Protein AF-K1YG09-F1 (afdb_monomer_lite)

Structure (mmCIF, N/CA/C/O backbone):
data_AF-K1YG09-F1
#
_entry.id   AF-K1YG09-F1
#
loop_
_atom_site.group_PDB
_atom_site.id
_atom_site.type_symbol
_atom_site.label_atom_id
_atom_site.label_alt_id
_atom_site.label_comp_id
_atom_site.label_asym_id
_atom_site.label_entity_id
_atom_site.label_seq_id
_atom_site.pdbx_PDB_ins_code
_atom_site.Cartn_x
_atom_site.Cartn_y
_atom_site.Cartn_z
_atom_site.occupancy
_atom_site.B_iso_or_equiv
_atom_site.auth_seq_id
_atom_site.auth_comp_id
_atom_site.auth_asym_id
_atom_site.auth_atom_id
_atom_site.pdbx_PDB_model_num
ATOM 1 N N . MET A 1 1 ? 8.736 41.975 -19.039 1.00 52.41 1 MET A N 1
ATOM 2 C CA . MET A 1 1 ? 8.191 42.227 -17.680 1.00 52.41 1 MET A CA 1
ATOM 3 C C . MET A 1 1 ? 6.676 42.510 -17.623 1.00 52.41 1 MET A C 1
ATOM 5 O O . MET A 1 1 ? 6.169 42.728 -16.537 1.00 52.41 1 MET A O 1
ATOM 9 N N . VAL A 1 2 ? 5.909 42.435 -18.724 1.00 53.81 2 VAL A N 1
ATOM 10 C CA . VAL A 1 2 ? 4.454 42.760 -18.731 1.00 53.81 2 VAL A CA 1
ATOM 11 C C . VAL A 1 2 ? 3.546 41.544 -18.451 1.00 53.81 2 VAL A C 1
ATOM 13 O O . VAL A 1 2 ? 2.362 41.683 -18.167 1.00 53.81 2 VAL A O 1
ATOM 16 N N . ARG A 1 3 ? 4.085 40.319 -18.511 1.00 48.81 3 ARG A N 1
ATOM 17 C CA . ARG A 1 3 ? 3.296 39.082 -18.370 1.00 48.81 3 ARG A CA 1
ATOM 18 C C . ARG A 1 3 ? 3.015 38.719 -16.906 1.00 48.81 3 ARG A C 1
ATOM 20 O O . ARG A 1 3 ? 1.930 38.236 -16.622 1.00 48.81 3 ARG A O 1
ATOM 27 N N . ALA A 1 4 ? 3.926 39.034 -15.981 1.00 54.53 4 ALA A N 1
ATOM 28 C CA . ALA A 1 4 ? 3.768 38.757 -14.548 1.00 54.53 4 ALA A CA 1
ATOM 29 C C . ALA A 1 4 ? 2.711 39.651 -13.866 1.00 54.53 4 ALA A C 1
ATOM 31 O O . ALA A 1 4 ? 1.950 39.170 -13.032 1.00 54.53 4 ALA A O 1
ATOM 32 N N . SER A 1 5 ? 2.592 40.924 -14.265 1.00 52.72 5 SER A N 1
ATOM 33 C CA . SER A 1 5 ? 1.624 41.862 -13.670 1.00 52.72 5 SER A CA 1
ATOM 34 C C . SER A 1 5 ? 0.164 41.498 -13.972 1.00 52.72 5 SER A C 1
ATOM 36 O O . SER A 1 5 ? -0.709 41.717 -13.135 1.00 52.72 5 SER A O 1
ATOM 38 N N . ARG A 1 6 ? -0.106 40.871 -15.127 1.00 56.41 6 ARG A N 1
ATOM 39 C CA . ARG A 1 6 ? -1.450 40.393 -15.504 1.00 56.41 6 ARG A CA 1
ATOM 40 C C . ARG A 1 6 ? -1.897 39.182 -14.676 1.00 56.41 6 ARG A C 1
ATOM 42 O O . ARG A 1 6 ? -3.078 39.076 -14.366 1.00 56.41 6 ARG A O 1
ATOM 49 N N . PHE A 1 7 ? -0.966 38.311 -14.275 1.00 56.12 7 PHE A N 1
ATOM 50 C CA . PHE A 1 7 ? -1.259 37.173 -13.390 1.00 56.12 7 PHE A CA 1
ATOM 51 C C . PHE A 1 7 ? -1.521 37.614 -11.948 1.00 56.12 7 PHE A C 1
ATOM 53 O O . PHE A 1 7 ? -2.474 37.144 -11.332 1.00 56.12 7 PHE A O 1
ATOM 60 N N . VAL A 1 8 ? -0.730 38.561 -11.434 1.00 61.91 8 VAL A N 1
ATOM 61 C CA . VAL A 1 8 ? -0.917 39.110 -10.080 1.00 61.91 8 VAL A CA 1
ATOM 62 C C . VAL A 1 8 ? -2.265 39.827 -9.966 1.00 61.91 8 VAL A C 1
ATOM 64 O O . VAL A 1 8 ? -3.008 39.591 -9.019 1.00 61.91 8 VAL A O 1
ATOM 67 N N . SER A 1 9 ? -2.639 40.627 -10.970 1.00 66.00 9 SER A N 1
ATOM 68 C CA . SER A 1 9 ? -3.933 41.320 -10.983 1.00 66.00 9 SER A CA 1
ATOM 69 C C . SER A 1 9 ? -5.123 40.352 -11.068 1.00 66.00 9 SER A C 1
ATOM 71 O O . SER A 1 9 ? -6.137 40.579 -10.415 1.00 66.00 9 SER A O 1
ATOM 73 N N . GLY A 1 10 ? -5.001 39.245 -11.814 1.00 74.75 10 GLY A N 1
ATOM 74 C CA . GLY A 1 10 ? -6.041 38.210 -11.889 1.00 74.75 10 GLY A CA 1
ATOM 75 C C . GLY A 1 10 ? -6.242 37.451 -10.572 1.00 74.75 10 GLY A C 1
ATOM 76 O O . GLY A 1 10 ? -7.380 37.231 -10.160 1.00 74.75 10 GLY A O 1
ATOM 77 N N . ALA A 1 11 ? -5.153 37.112 -9.876 1.00 73.81 11 ALA A N 1
ATOM 78 C CA . ALA A 1 11 ? -5.214 36.448 -8.574 1.00 73.81 11 ALA A CA 1
ATOM 79 C C . ALA A 1 11 ? -5.871 37.333 -7.500 1.00 73.81 11 ALA A C 1
ATOM 81 O O . ALA A 1 11 ? -6.658 36.841 -6.693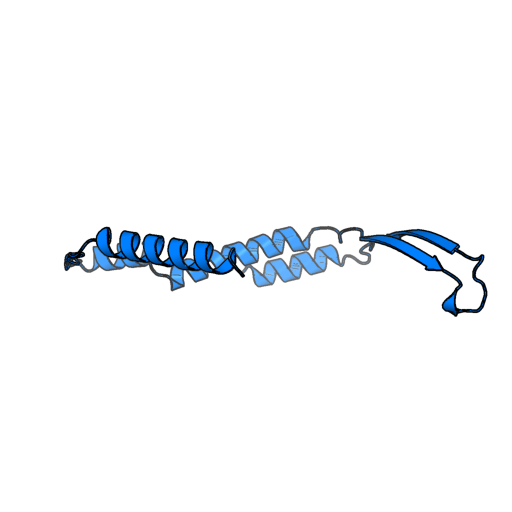 1.00 73.81 11 ALA A O 1
ATOM 82 N N . VAL A 1 12 ? -5.615 38.645 -7.530 1.00 79.81 12 VAL A N 1
ATOM 83 C CA . VAL A 1 12 ? -6.244 39.609 -6.612 1.00 79.81 12 VAL A CA 1
ATOM 84 C C . VAL A 1 12 ? -7.752 39.703 -6.849 1.00 79.81 12 VAL A C 1
ATOM 86 O O . VAL A 1 12 ? -8.513 39.689 -5.886 1.00 79.81 12 VAL A O 1
ATOM 89 N N . HIS A 1 13 ? -8.212 39.731 -8.104 1.00 78.38 13 HIS A N 1
ATOM 90 C CA . HIS A 1 13 ? -9.649 39.733 -8.404 1.00 78.38 13 HIS A CA 1
ATOM 91 C C . HIS A 1 13 ? -10.342 38.420 -8.013 1.00 78.38 13 HIS A C 1
ATOM 93 O O . HIS A 1 13 ? -11.456 38.452 -7.488 1.00 78.38 13 HIS A O 1
ATOM 99 N N . LEU A 1 14 ? -9.685 37.271 -8.205 1.00 79.88 14 LEU A N 1
ATOM 100 C CA . LEU A 1 14 ? -10.203 35.978 -7.747 1.00 79.88 14 LEU A CA 1
ATOM 101 C C . LEU A 1 14 ? -10.333 35.938 -6.216 1.00 79.88 14 LEU A C 1
ATOM 103 O O . LEU A 1 14 ? -11.339 35.483 -5.682 1.00 79.88 14 LEU A O 1
ATOM 107 N N . PHE A 1 15 ? -9.339 36.468 -5.505 1.00 78.38 15 PHE A N 1
ATOM 108 C CA . PHE A 1 15 ? -9.370 36.529 -4.049 1.00 78.38 15 PHE A CA 1
ATOM 109 C C . PHE A 1 15 ? -10.462 37.486 -3.541 1.00 78.38 15 PHE A C 1
ATOM 111 O O . PHE A 1 15 ? -11.217 37.135 -2.639 1.00 78.38 15 PHE A O 1
ATOM 118 N N . LEU A 1 16 ? -10.621 38.662 -4.162 1.00 79.75 16 LEU A N 1
ATOM 119 C CA . LEU A 1 16 ? -11.654 39.633 -3.780 1.00 79.75 16 LEU A CA 1
ATOM 120 C C . LEU A 1 16 ? -13.076 39.099 -4.013 1.00 79.75 16 LEU A C 1
ATOM 122 O O . LEU A 1 16 ? -13.961 39.302 -3.186 1.00 79.75 16 LEU A O 1
ATOM 126 N N . THR A 1 17 ? -13.297 38.405 -5.132 1.00 77.56 17 THR A N 1
ATOM 127 C CA . THR A 1 17 ? -14.599 37.792 -5.447 1.00 77.56 17 THR A CA 1
ATOM 128 C C . THR A 1 17 ? -14.933 36.646 -4.496 1.00 77.56 17 THR A C 1
ATOM 130 O O . THR A 1 17 ? -16.073 36.554 -4.046 1.00 77.56 17 THR A O 1
ATOM 133 N N . ALA A 1 18 ? -13.945 35.834 -4.110 1.00 75.94 18 ALA A N 1
ATOM 134 C CA . ALA A 1 18 ? -14.122 34.790 -3.103 1.00 75.94 18 ALA A CA 1
ATOM 135 C C . ALA A 1 18 ? -14.494 35.358 -1.720 1.00 75.94 18 ALA A C 1
ATOM 137 O O . ALA A 1 18 ? -15.312 34.768 -1.020 1.00 75.94 18 ALA A O 1
ATOM 138 N N . VAL A 1 19 ? -13.946 36.518 -1.342 1.00 75.94 19 VAL A N 1
ATOM 139 C CA . VAL A 1 19 ? -14.275 37.190 -0.072 1.00 75.94 19 VAL A CA 1
ATOM 140 C C . VAL A 1 19 ? -15.687 37.785 -0.088 1.00 75.94 19 VAL A C 1
ATOM 142 O O . VAL A 1 19 ? -16.390 37.689 0.913 1.00 75.94 19 VAL A O 1
ATOM 145 N N . ILE A 1 20 ? -16.138 38.355 -1.211 1.00 76.44 20 ILE A N 1
ATOM 146 C CA . ILE A 1 20 ? -17.495 38.924 -1.335 1.00 76.44 20 ILE A CA 1
ATOM 147 C C . ILE A 1 20 ? -18.572 37.827 -1.364 1.00 76.44 20 ILE A C 1
ATOM 149 O O . ILE A 1 20 ? -19.670 38.035 -0.853 1.00 76.44 20 ILE A O 1
ATOM 153 N N . LEU A 1 21 ? -18.271 36.660 -1.944 1.00 69.75 21 LEU A N 1
ATOM 154 C CA . LEU A 1 21 ? -19.208 35.532 -2.014 1.00 69.75 21 LEU A CA 1
ATOM 155 C C . LEU A 1 21 ? -19.186 34.644 -0.756 1.00 69.75 21 LEU A C 1
ATOM 157 O O . LEU A 1 21 ? -19.966 33.697 -0.658 1.00 69.75 21 LEU A O 1
ATOM 161 N N . ALA A 1 22 ? -18.304 34.921 0.208 1.00 68.62 22 ALA A N 1
ATOM 162 C CA . ALA A 1 22 ? -18.262 34.165 1.448 1.00 68.62 22 ALA A CA 1
ATOM 163 C C . ALA A 1 22 ? -19.540 34.440 2.267 1.00 68.62 22 ALA A C 1
ATOM 165 O O . ALA A 1 22 ? -19.843 35.599 2.565 1.00 68.62 22 ALA A O 1
ATOM 166 N N . PRO A 1 23 ? -20.312 33.408 2.652 1.00 71.12 23 PRO A N 1
ATOM 167 C CA . PRO A 1 23 ? -21.507 33.609 3.459 1.00 71.12 23 PRO A CA 1
ATOM 168 C C . PRO A 1 23 ? -21.114 34.185 4.828 1.00 71.12 23 PRO A C 1
ATOM 170 O O . PRO A 1 23 ? -20.476 33.513 5.635 1.00 71.12 23 PRO A O 1
ATOM 173 N N . LEU A 1 24 ? -21.532 35.426 5.103 1.00 65.06 24 LEU A N 1
ATOM 174 C CA . LEU A 1 24 ? -21.290 36.183 6.347 1.00 65.06 24 LEU A CA 1
ATOM 175 C C . LEU A 1 24 ? -21.986 35.606 7.599 1.00 65.06 24 LEU A C 1
ATOM 177 O O . LEU A 1 24 ? -22.028 36.252 8.642 1.00 65.06 24 LEU A O 1
ATOM 181 N N . GLY A 1 25 ? -22.541 34.398 7.526 1.00 61.44 25 GLY A N 1
ATOM 182 C CA . GLY A 1 25 ? -23.403 33.857 8.569 1.00 61.44 25 GLY A CA 1
ATOM 183 C C . GLY A 1 25 ? -23.544 32.350 8.491 1.00 61.44 25 GLY A C 1
ATOM 184 O O . GLY A 1 25 ? -24.638 31.840 8.275 1.00 61.44 25 GLY A O 1
ATOM 185 N N . ALA A 1 26 ? -22.450 31.618 8.690 1.00 61.16 26 ALA A N 1
ATOM 186 C CA . ALA A 1 26 ? -22.565 30.232 9.123 1.00 61.16 26 ALA A CA 1
ATOM 187 C C . ALA A 1 26 ? -22.921 30.226 10.619 1.00 61.16 26 ALA A C 1
ATOM 189 O O . ALA A 1 26 ? -22.059 30.068 11.483 1.00 61.16 26 ALA A O 1
ATOM 190 N N . SER A 1 27 ? -24.194 30.457 10.941 1.00 64.25 27 SER A N 1
ATOM 191 C CA . SER A 1 27 ? -24.710 30.173 12.278 1.00 64.25 27 SER A CA 1
ATOM 192 C C . SER A 1 27 ? -24.726 28.657 12.444 1.00 64.25 27 SER A C 1
ATOM 194 O O . SER A 1 27 ? -25.577 27.977 11.878 1.00 64.25 27 SER A O 1
ATOM 196 N N . GLY A 1 28 ? -23.748 28.112 13.167 1.00 61.88 28 GLY A N 1
ATOM 197 C CA . GLY A 1 28 ? -23.767 26.705 13.548 1.00 61.88 28 GLY A CA 1
ATOM 198 C C . GLY A 1 28 ? -24.983 26.449 14.431 1.00 61.88 28 GLY A C 1
ATOM 199 O O . GLY A 1 28 ? -25.038 26.937 15.558 1.00 61.88 28 GLY A O 1
ATOM 200 N N . GLU A 1 29 ? -25.972 25.724 13.915 1.00 71.75 29 GLU A N 1
ATOM 201 C CA . GLU A 1 29 ? -27.105 25.268 14.712 1.00 71.75 29 GLU A CA 1
ATOM 202 C C . GLU A 1 29 ? -26.574 24.353 15.823 1.00 71.75 29 GLU A C 1
ATOM 204 O O . GLU A 1 29 ? -25.993 23.296 15.558 1.00 71.75 29 GLU A O 1
ATOM 209 N N . VAL A 1 30 ? -26.725 24.778 17.081 1.00 72.81 30 VAL A N 1
ATOM 210 C CA . VAL A 1 30 ? -26.354 23.960 18.241 1.00 72.81 30 VAL A CA 1
ATOM 211 C C . VAL A 1 30 ? -27.398 22.861 18.372 1.00 72.81 30 VAL A C 1
ATOM 213 O O . VAL A 1 30 ? -28.415 23.000 19.047 1.00 72.81 30 VAL A O 1
ATOM 216 N N . ARG A 1 31 ? -27.153 21.757 17.673 1.00 78.56 31 ARG A N 1
ATOM 217 C CA . ARG A 1 31 ? -28.018 20.587 17.694 1.00 78.56 31 ARG A CA 1
ATOM 218 C C . ARG A 1 31 ? -27.756 19.786 18.965 1.00 78.56 31 ARG A C 1
ATOM 220 O O . ARG A 1 31 ? -26.712 19.152 19.109 1.00 78.56 31 ARG A O 1
ATOM 227 N N . THR A 1 32 ? -28.712 19.794 19.885 1.00 87.06 32 THR A N 1
ATOM 228 C CA . THR A 1 32 ? -28.701 18.911 21.053 1.00 87.06 32 THR A CA 1
ATOM 229 C C . THR A 1 32 ? -29.036 17.488 20.611 1.00 87.06 32 THR A C 1
ATOM 231 O O . THR A 1 32 ? -30.096 17.221 20.049 1.00 87.06 32 THR A O 1
ATOM 234 N N . LEU A 1 33 ? -28.101 16.563 20.824 1.00 89.44 33 LEU A N 1
ATOM 235 C CA . LEU A 1 33 ? -28.285 15.147 20.517 1.00 89.44 33 LEU A CA 1
ATOM 236 C C . LEU A 1 33 ? -28.651 14.397 21.795 1.00 89.44 33 LEU A C 1
ATOM 238 O O . LEU A 1 33 ? -28.024 14.576 22.838 1.00 89.44 33 LEU A O 1
ATOM 242 N N . THR A 1 34 ? -29.648 13.521 21.706 1.00 93.62 34 THR A N 1
ATOM 243 C CA . THR A 1 34 ? -29.862 12.495 22.735 1.00 93.62 34 THR A CA 1
ATOM 244 C C . THR A 1 34 ? -28.717 11.478 22.698 1.00 93.62 34 THR A C 1
ATOM 246 O O . THR A 1 34 ? -28.050 11.329 21.672 1.00 93.62 34 THR A O 1
ATOM 249 N N . LEU A 1 35 ? -28.490 10.745 23.794 1.00 93.12 35 LEU A N 1
ATOM 250 C CA . LEU A 1 35 ? -27.425 9.735 23.859 1.00 93.12 35 LEU A CA 1
ATOM 251 C C . LEU A 1 35 ? -27.468 8.739 22.674 1.00 93.12 35 LEU A C 1
ATOM 253 O O . LEU A 1 35 ? -26.428 8.555 22.043 1.00 93.12 35 LEU A O 1
ATOM 257 N N . PRO A 1 36 ? -28.625 8.154 22.290 1.00 95.12 36 PRO A N 1
ATOM 258 C CA . PRO A 1 36 ? -28.676 7.243 21.145 1.00 95.12 36 PRO A CA 1
ATOM 259 C C . PRO A 1 36 ? -28.293 7.923 19.825 1.00 95.12 36 PRO A C 1
ATOM 261 O O . PRO A 1 36 ? -27.535 7.361 19.041 1.00 95.12 36 PRO A O 1
ATOM 264 N N . GLN A 1 37 ? -28.748 9.161 19.608 1.00 93.81 37 GLN A N 1
ATOM 265 C CA . GLN A 1 37 ? -28.425 9.926 18.400 1.00 93.81 37 GLN A CA 1
ATOM 266 C C . GLN A 1 37 ? -26.939 10.290 18.332 1.00 93.81 37 GLN A C 1
ATOM 268 O O . GLN A 1 37 ? -26.354 10.275 17.253 1.00 93.81 37 GLN A O 1
ATOM 273 N N . ALA A 1 38 ? -26.316 10.602 19.471 1.00 91.44 38 ALA A N 1
ATOM 274 C CA . ALA A 1 38 ? -24.885 10.872 19.543 1.00 91.44 38 ALA A CA 1
ATOM 275 C C . ALA A 1 38 ? -24.058 9.620 19.210 1.00 91.44 38 ALA A C 1
ATOM 277 O O . ALA A 1 38 ? -23.069 9.717 18.484 1.00 91.44 38 ALA A O 1
ATOM 278 N N . VAL A 1 39 ? -24.484 8.444 19.684 1.00 94.25 39 VAL A N 1
ATOM 279 C CA . VAL A 1 39 ? -23.837 7.163 19.359 1.00 94.25 39 VAL A CA 1
ATOM 280 C C . VAL A 1 39 ? -23.989 6.832 17.878 1.00 94.25 39 VAL A C 1
ATOM 282 O O . VAL A 1 39 ? -23.000 6.511 17.226 1.00 94.25 39 VAL A O 1
ATOM 285 N N . GLU A 1 40 ? -25.193 6.945 17.322 1.00 94.56 40 GLU A N 1
ATOM 286 C CA . GLU A 1 40 ? -25.443 6.676 15.902 1.00 94.56 40 GLU A CA 1
ATOM 287 C C . GLU A 1 40 ? -24.633 7.618 15.000 1.00 94.56 40 GLU A C 1
ATOM 289 O O . GLU A 1 40 ? -23.964 7.176 14.062 1.00 94.56 40 GLU A O 1
ATOM 294 N N . TYR A 1 41 ? -24.595 8.905 15.352 1.00 92.81 41 TYR A N 1
ATOM 295 C CA . TYR A 1 41 ? -23.769 9.899 14.674 1.00 92.81 41 TYR A CA 1
ATOM 296 C C . TYR A 1 41 ? -22.277 9.553 14.758 1.00 92.81 41 TYR A C 1
ATOM 298 O O . TYR A 1 41 ? -21.571 9.600 13.750 1.00 92.81 41 TYR A O 1
ATOM 306 N N . ALA A 1 42 ? -21.783 9.158 15.935 1.00 91.62 42 ALA A N 1
ATOM 307 C CA . ALA A 1 42 ? -20.397 8.741 16.103 1.00 91.62 42 ALA A CA 1
ATOM 308 C C . ALA A 1 42 ? -20.080 7.488 15.270 1.00 91.62 42 ALA A C 1
ATOM 310 O O . ALA A 1 42 ? -19.092 7.474 14.546 1.00 91.62 42 ALA A O 1
ATOM 311 N N . LEU A 1 43 ? -20.929 6.460 15.272 1.00 93.88 43 LEU A N 1
ATOM 312 C CA . LEU A 1 43 ? -20.720 5.259 14.454 1.00 93.88 43 LEU A CA 1
ATOM 313 C C . LEU A 1 43 ? -20.651 5.575 12.951 1.00 93.88 43 LEU A C 1
ATOM 315 O O . LEU A 1 43 ? -19.881 4.945 12.212 1.00 93.88 43 LEU A O 1
ATOM 319 N N . ALA A 1 44 ? -21.427 6.560 12.499 1.00 92.44 44 ALA A N 1
ATOM 320 C CA . ALA A 1 44 ? -21.461 6.981 11.107 1.00 92.44 44 ALA A CA 1
ATOM 321 C C . ALA A 1 44 ? -20.287 7.898 10.721 1.00 92.44 44 ALA A C 1
ATOM 323 O O . ALA A 1 44 ? -19.816 7.825 9.583 1.00 92.44 44 ALA A O 1
ATOM 324 N N . HIS A 1 45 ? -19.838 8.789 11.611 1.00 92.19 45 HIS A N 1
ATOM 325 C CA . HIS A 1 45 ? -18.976 9.926 11.241 1.00 92.19 45 HIS A CA 1
ATOM 326 C C . HIS A 1 45 ? -17.689 10.058 12.065 1.00 92.19 45 HIS A C 1
ATOM 328 O O . HIS A 1 45 ? -16.883 10.946 11.790 1.00 92.19 45 HIS A O 1
ATOM 334 N N . ASN A 1 46 ? -17.453 9.189 13.047 1.00 95.56 46 ASN A N 1
ATOM 335 C CA . ASN A 1 46 ? -16.209 9.187 13.809 1.00 95.56 46 ASN A CA 1
ATOM 336 C C . ASN A 1 46 ? -15.016 8.853 12.890 1.00 95.56 46 ASN A C 1
ATOM 338 O O . ASN A 1 46 ? -15.017 7.859 12.155 1.00 95.56 46 ASN A O 1
ATOM 342 N N . GLY A 1 47 ? -13.994 9.711 12.941 1.00 93.19 47 GLY A N 1
ATOM 343 C CA . GLY A 1 47 ? -12.796 9.594 12.114 1.00 93.19 47 GLY A CA 1
ATOM 344 C C . GLY A 1 47 ? -11.939 8.371 12.441 1.00 93.19 47 GLY A C 1
ATOM 345 O O . GLY A 1 47 ? -11.419 7.752 11.519 1.00 93.19 47 GLY A O 1
ATOM 346 N N . GLU A 1 48 ? -11.845 7.976 13.711 1.00 93.25 48 GLU A N 1
ATOM 347 C CA . GLU A 1 48 ? -11.107 6.783 14.146 1.00 93.25 48 GLU A CA 1
ATOM 348 C C . GLU A 1 48 ? -11.784 5.508 13.638 1.00 93.25 48 GLU A C 1
ATOM 350 O O . GLU A 1 48 ? -11.126 4.642 13.072 1.00 93.25 48 GLU A O 1
ATOM 355 N N . LEU A 1 49 ? -13.117 5.418 13.725 1.00 93.69 49 LEU A N 1
ATOM 356 C CA . LEU A 1 49 ? -13.865 4.289 13.161 1.00 93.69 49 LEU A CA 1
ATOM 357 C C . LEU A 1 49 ? -13.720 4.215 11.639 1.00 93.69 49 LEU A C 1
ATOM 359 O O . LEU A 1 49 ? -13.662 3.125 11.069 1.00 93.69 49 LEU A O 1
ATOM 363 N N . LYS A 1 50 ? -13.657 5.365 10.962 1.00 94.62 50 LYS A N 1
ATOM 364 C CA . LYS A 1 50 ? -13.381 5.415 9.524 1.00 94.62 50 LYS A CA 1
ATOM 365 C C . LYS A 1 50 ? -11.955 4.958 9.208 1.00 94.62 50 LYS A C 1
ATOM 367 O O . LYS A 1 50 ? -11.778 4.197 8.262 1.00 94.62 50 LYS A O 1
ATOM 372 N N . ALA A 1 51 ? -10.966 5.381 9.993 1.00 93.81 51 ALA A N 1
ATOM 373 C CA . ALA A 1 51 ? -9.582 4.934 9.852 1.00 93.81 51 ALA A CA 1
ATOM 374 C C . ALA A 1 51 ? -9.469 3.415 10.043 1.00 93.81 51 ALA A C 1
ATOM 376 O O . ALA A 1 51 ? -8.943 2.738 9.167 1.00 93.81 51 ALA A O 1
ATOM 377 N N . LEU A 1 52 ? -10.094 2.870 11.089 1.00 93.38 52 LEU A N 1
ATOM 378 C CA . LEU A 1 52 ? -10.123 1.433 11.355 1.00 93.38 52 LEU A CA 1
ATOM 379 C C . LEU A 1 52 ? -10.760 0.636 10.203 1.00 93.38 52 LEU A C 1
ATOM 381 O O . LEU A 1 52 ? -10.272 -0.425 9.821 1.00 93.38 52 LEU A O 1
ATOM 385 N N . ARG A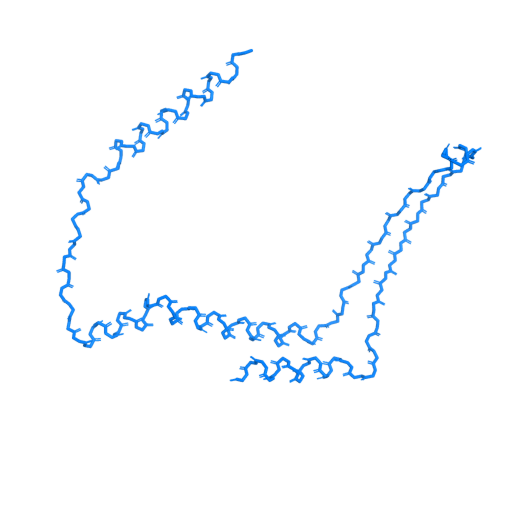 1 53 ? -11.848 1.141 9.603 1.00 91.31 53 ARG A N 1
ATOM 386 C CA . ARG A 1 53 ? -12.450 0.522 8.405 1.00 91.31 53 ARG A CA 1
ATOM 387 C C . ARG A 1 53 ? -11.480 0.531 7.221 1.00 91.31 53 ARG A C 1
ATOM 389 O O . ARG A 1 53 ? -11.329 -0.496 6.566 1.00 91.31 53 ARG A O 1
ATOM 396 N N . ASN A 1 54 ? -10.796 1.651 6.987 1.00 93.19 54 ASN A N 1
ATOM 397 C CA . ASN A 1 54 ? -9.803 1.753 5.920 1.00 93.19 54 ASN A CA 1
ATOM 398 C C . ASN A 1 54 ? -8.622 0.798 6.143 1.00 93.19 54 ASN A C 1
ATOM 400 O O . ASN A 1 54 ? -8.141 0.206 5.184 1.00 93.19 54 ASN A O 1
ATOM 404 N N . GLU A 1 55 ? -8.164 0.615 7.382 1.00 92.19 55 GLU A N 1
ATOM 405 C CA . GLU A 1 55 ? -7.099 -0.342 7.712 1.00 92.19 55 GLU A CA 1
ATOM 406 C C . GLU A 1 55 ? -7.496 -1.774 7.341 1.00 92.19 55 GLU A C 1
ATOM 408 O O . GLU A 1 55 ? -6.722 -2.477 6.689 1.00 92.19 55 GLU A O 1
ATOM 413 N N . LYS A 1 56 ? -8.736 -2.179 7.643 1.00 91.44 56 LYS A N 1
ATOM 414 C CA . LYS A 1 56 ? -9.268 -3.482 7.210 1.00 91.44 56 LYS A CA 1
ATOM 415 C C . LYS A 1 56 ? -9.292 -3.623 5.688 1.00 91.44 56 LYS A C 1
ATOM 417 O O . LYS A 1 56 ? -8.949 -4.680 5.158 1.00 91.44 56 LYS A O 1
ATOM 422 N N . ASP A 1 57 ? -9.679 -2.568 4.977 1.00 92.25 57 ASP A N 1
ATOM 423 C CA . ASP A 1 57 ? -9.679 -2.564 3.512 1.00 92.25 57 ASP A CA 1
ATOM 424 C C . ASP A 1 57 ? -8.261 -2.660 2.933 1.00 92.25 57 ASP A C 1
ATOM 426 O O . ASP A 1 57 ? -8.036 -3.392 1.967 1.00 92.25 57 ASP A O 1
ATOM 430 N N . VAL A 1 58 ? -7.289 -1.981 3.548 1.00 92.81 58 VAL A N 1
ATOM 431 C CA . VAL A 1 58 ? -5.869 -2.062 3.179 1.00 92.81 58 VAL A CA 1
ATOM 432 C C . VAL A 1 58 ? -5.323 -3.470 3.404 1.00 92.81 58 VAL A C 1
ATOM 434 O O . VAL A 1 58 ? -4.657 -3.999 2.512 1.00 92.81 58 VAL A O 1
ATOM 437 N N . ALA A 1 59 ? -5.637 -4.103 4.537 1.00 90.19 59 ALA A N 1
ATOM 438 C CA . ALA A 1 59 ? -5.223 -5.474 4.826 1.00 90.19 59 ALA A CA 1
ATOM 439 C C . ALA A 1 59 ? -5.793 -6.467 3.796 1.00 90.19 59 ALA A C 1
ATOM 441 O O . ALA A 1 59 ? -5.064 -7.291 3.237 1.00 90.19 59 ALA A O 1
ATOM 442 N N . ARG A 1 60 ? -7.074 -6.316 3.431 1.00 89.88 60 ARG A N 1
ATOM 443 C CA . ARG A 1 60 ? -7.703 -7.100 2.355 1.00 89.88 60 ARG A CA 1
ATOM 444 C C . ARG A 1 60 ? -7.030 -6.881 0.999 1.00 89.88 60 ARG A C 1
ATOM 446 O O . ARG A 1 60 ? -6.758 -7.847 0.291 1.00 89.88 60 ARG A O 1
ATOM 453 N N . ALA A 1 61 ? -6.704 -5.641 0.645 1.00 90.38 61 ALA A N 1
ATOM 454 C CA . ALA A 1 61 ? -5.942 -5.366 -0.572 1.00 90.38 61 ALA A CA 1
ATOM 455 C C . ALA A 1 61 ? -4.531 -5.992 -0.523 1.00 90.38 61 ALA A C 1
ATOM 457 O O . ALA A 1 61 ? -3.987 -6.393 -1.552 1.00 90.38 61 ALA A O 1
ATOM 458 N N . GLY A 1 62 ? -3.934 -6.111 0.667 1.00 88.44 62 GLY A N 1
ATOM 459 C CA . GLY A 1 62 ? -2.683 -6.834 0.899 1.00 88.44 62 GLY A CA 1
ATOM 460 C C . GLY A 1 62 ? -2.777 -8.318 0.532 1.00 88.44 62 GLY A C 1
ATOM 461 O O . GLY A 1 62 ? -1.900 -8.825 -0.171 1.00 88.44 62 GLY A O 1
ATOM 462 N N . LEU A 1 63 ? -3.869 -8.990 0.915 1.00 90.38 63 LEU A N 1
ATOM 463 C CA . LEU A 1 63 ? -4.146 -10.384 0.541 1.00 90.38 63 LEU A CA 1
ATOM 464 C C . LEU A 1 63 ? -4.207 -10.583 -0.973 1.00 90.38 63 LEU A C 1
ATOM 466 O O . LEU A 1 63 ? -3.595 -11.513 -1.502 1.00 90.38 63 LEU A O 1
ATOM 470 N N . GLU A 1 64 ? -4.921 -9.700 -1.672 1.00 89.50 64 GLU A N 1
ATOM 471 C CA . GLU A 1 64 ? -5.035 -9.751 -3.131 1.00 89.50 64 GLU A CA 1
ATOM 472 C C . GLU A 1 64 ? -3.664 -9.578 -3.795 1.00 89.50 64 GLU A C 1
ATOM 474 O O . GLU A 1 64 ? -3.295 -10.355 -4.679 1.00 89.50 64 GLU A O 1
ATOM 479 N N . ARG A 1 65 ? -2.855 -8.623 -3.314 1.00 87.69 65 ARG A N 1
ATOM 480 C CA . ARG A 1 65 ? -1.495 -8.392 -3.827 1.00 87.69 65 ARG A CA 1
ATOM 481 C C . ARG A 1 65 ? -0.544 -9.554 -3.553 1.00 87.69 65 ARG A C 1
ATOM 483 O O . ARG A 1 65 ? 0.306 -9.840 -4.392 1.00 87.69 65 ARG A O 1
ATOM 490 N N . ALA A 1 66 ? -0.674 -10.241 -2.419 1.00 88.81 66 ALA A N 1
ATOM 491 C CA . ALA A 1 66 ? 0.252 -11.299 -2.006 1.00 88.81 66 ALA A CA 1
ATOM 492 C C . ALA A 1 66 ? 0.295 -12.506 -2.966 1.00 88.81 66 ALA A C 1
ATOM 494 O O . ALA A 1 66 ? 1.272 -13.264 -2.967 1.00 88.81 66 ALA A O 1
ATOM 495 N N . VAL A 1 67 ? -0.745 -12.688 -3.789 1.00 86.38 67 VAL A N 1
ATOM 496 C CA . VAL A 1 67 ? -0.862 -13.788 -4.762 1.00 86.38 67 VAL A CA 1
ATOM 497 C C . VAL A 1 67 ? -0.392 -13.382 -6.168 1.00 86.38 67 VAL A C 1
ATOM 499 O O . VAL A 1 67 ? -0.166 -14.247 -7.021 1.00 86.38 67 VAL A O 1
ATOM 502 N N . LEU A 1 68 ? -0.189 -12.089 -6.423 1.00 89.56 68 LEU A N 1
ATOM 503 C CA . LEU A 1 68 ? 0.238 -11.610 -7.734 1.00 89.56 68 LEU A CA 1
ATOM 504 C C . LEU A 1 68 ? 1.675 -12.045 -8.051 1.00 89.56 68 LEU A C 1
ATOM 506 O O . LEU A 1 68 ? 2.535 -12.187 -7.175 1.00 89.56 68 LEU A O 1
ATOM 510 N N . LEU A 1 69 ? 1.921 -12.291 -9.337 1.00 87.56 69 LEU A N 1
ATOM 511 C CA . LEU A 1 69 ? 3.273 -12.487 -9.847 1.00 87.56 69 LEU A CA 1
ATOM 512 C C . LEU A 1 69 ? 4.024 -11.148 -9.828 1.00 87.56 69 LEU A C 1
ATOM 514 O O . LEU A 1 69 ? 3.393 -10.102 -9.984 1.00 87.56 69 LEU A O 1
ATOM 518 N N . PRO A 1 70 ? 5.357 -11.162 -9.650 1.00 88.12 70 PRO A N 1
ATOM 519 C CA . PRO A 1 70 ? 6.165 -9.965 -9.834 1.00 88.12 70 PRO A CA 1
ATOM 520 C C . PRO A 1 70 ? 5.943 -9.402 -11.238 1.00 88.12 70 PRO A C 1
ATOM 522 O O . PRO A 1 70 ? 5.895 -10.167 -12.203 1.00 88.12 70 PRO A O 1
ATOM 525 N N . ASN A 1 71 ? 5.807 -8.083 -11.348 1.00 91.31 71 ASN A N 1
ATOM 526 C CA . ASN A 1 71 ? 5.654 -7.432 -12.644 1.00 91.31 71 ASN A CA 1
ATOM 527 C C . ASN A 1 71 ? 6.961 -7.553 -13.448 1.00 91.31 71 ASN A C 1
ATOM 529 O O . ASN A 1 71 ? 8.032 -7.384 -12.858 1.00 91.31 71 ASN A O 1
ATOM 533 N N . PRO A 1 72 ? 6.898 -7.812 -14.765 1.00 92.81 72 PRO A N 1
ATOM 534 C CA . PRO A 1 72 ? 8.081 -7.763 -15.610 1.00 92.81 72 PRO A CA 1
ATOM 535 C C . PRO A 1 72 ? 8.587 -6.325 -15.743 1.00 92.81 72 PRO A C 1
ATOM 537 O O . PRO A 1 72 ? 7.803 -5.372 -15.749 1.00 92.81 72 PRO A O 1
ATOM 540 N N . THR A 1 73 ? 9.895 -6.183 -15.924 1.00 95.19 73 THR A N 1
ATOM 541 C CA . THR A 1 73 ? 10.549 -4.904 -16.209 1.00 95.19 73 THR A CA 1
ATOM 542 C C . THR A 1 73 ? 11.025 -4.891 -17.654 1.00 95.19 73 THR A C 1
ATOM 544 O O . THR A 1 73 ? 11.645 -5.852 -18.108 1.00 95.19 73 THR A O 1
ATOM 547 N N . LEU A 1 74 ? 10.745 -3.799 -18.364 1.00 96.00 74 LEU A N 1
ATOM 548 C CA . LEU A 1 74 ?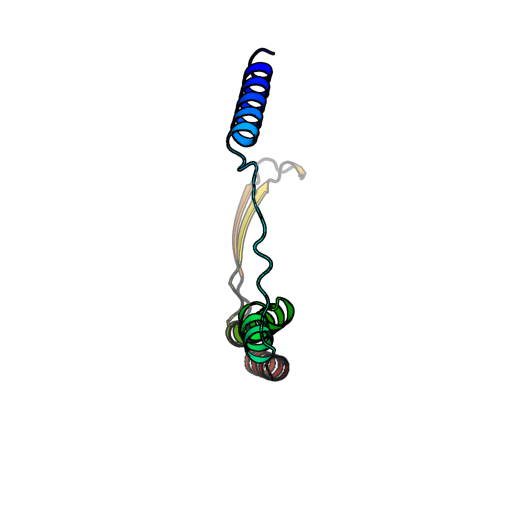 11.306 -3.506 -19.680 1.00 96.00 74 LEU A CA 1
ATOM 549 C C . LEU A 1 74 ? 12.430 -2.486 -19.509 1.00 96.00 74 LEU A C 1
ATOM 551 O O . LEU A 1 74 ? 12.223 -1.437 -18.900 1.00 96.00 74 LEU A O 1
ATOM 555 N N . GLU A 1 75 ? 13.593 -2.791 -20.061 1.00 95.12 75 GLU A N 1
ATOM 556 C CA . GLU A 1 75 ? 14.770 -1.936 -20.027 1.00 95.12 75 GLU A CA 1
ATOM 557 C C . GLU A 1 75 ? 15.177 -1.567 -21.452 1.00 95.12 75 GLU A C 1
ATOM 559 O O . GLU A 1 75 ? 15.184 -2.412 -22.348 1.00 95.12 75 GLU A O 1
ATOM 564 N N . LEU A 1 76 ? 15.476 -0.287 -21.661 1.00 96.38 76 LEU A N 1
ATOM 565 C CA . LEU A 1 76 ? 15.967 0.252 -22.921 1.00 96.38 76 LEU A CA 1
ATOM 566 C C . LEU A 1 76 ? 17.199 1.095 -22.610 1.00 96.38 76 LEU A C 1
ATOM 568 O O . LEU A 1 76 ? 17.106 2.072 -21.866 1.00 96.38 76 LEU A O 1
ATOM 572 N N . SER A 1 77 ? 18.325 0.728 -23.204 1.00 91.81 77 SER A N 1
ATOM 573 C CA . SER A 1 77 ? 19.627 1.336 -22.936 1.00 91.81 77 SER A CA 1
ATOM 574 C C . SER A 1 77 ? 20.260 1.752 -24.254 1.00 91.81 77 SER A C 1
ATOM 576 O O . SER A 1 77 ? 20.190 1.010 -25.231 1.00 91.81 77 SER A O 1
ATOM 578 N N . ALA A 1 78 ? 20.869 2.932 -24.292 1.00 92.12 78 ALA A N 1
ATOM 579 C CA . ALA A 1 78 ? 21.654 3.393 -25.427 1.00 92.12 78 ALA A CA 1
ATOM 580 C C . ALA A 1 78 ? 23.032 3.815 -24.920 1.00 92.12 78 ALA A C 1
ATOM 582 O O . ALA A 1 78 ? 23.134 4.707 -24.079 1.00 92.12 78 ALA A O 1
ATOM 583 N N . ASP A 1 79 ? 24.070 3.177 -25.440 1.00 89.19 79 ASP A N 1
ATOM 584 C CA . ASP A 1 79 ? 25.453 3.387 -25.037 1.00 89.19 79 ASP A CA 1
ATOM 585 C C . ASP A 1 79 ? 26.244 3.988 -26.199 1.00 89.19 79 ASP A C 1
ATOM 587 O O . ASP A 1 79 ? 25.991 3.678 -27.365 1.00 89.19 79 ASP A O 1
ATOM 591 N N . SER A 1 80 ? 27.206 4.859 -25.886 1.00 89.50 80 SER A N 1
ATOM 592 C CA . SER A 1 80 ? 28.075 5.490 -26.883 1.00 89.50 80 SER A CA 1
ATOM 593 C C . SER A 1 80 ? 29.531 5.485 -26.424 1.00 89.50 80 SER A C 1
ATOM 595 O O . SER A 1 80 ? 29.838 5.829 -25.281 1.00 89.50 80 SER A O 1
ATOM 597 N N . GLY A 1 81 ? 30.441 5.117 -27.324 1.00 85.44 81 GLY A N 1
ATOM 598 C CA . GLY A 1 81 ? 31.875 5.012 -27.050 1.00 85.44 81 GLY A CA 1
ATOM 599 C C . GLY A 1 81 ? 32.631 6.346 -27.090 1.00 85.44 81 GLY A C 1
ATOM 600 O O . GLY A 1 81 ? 33.852 6.374 -26.951 1.00 85.44 81 GLY A O 1
ATOM 601 N N . VAL A 1 82 ? 31.946 7.488 -27.236 1.00 85.38 82 VAL A N 1
ATOM 602 C CA . VAL A 1 82 ? 32.584 8.823 -27.248 1.00 85.38 82 VAL A CA 1
ATOM 603 C C . VAL A 1 82 ? 33.409 9.107 -25.988 1.00 85.38 82 VAL A C 1
ATOM 605 O O . VAL A 1 82 ? 34.436 9.774 -26.072 1.00 85.38 82 VAL A O 1
ATOM 608 N N . MET A 1 83 ? 33.005 8.580 -24.829 1.00 81.31 83 MET A N 1
ATOM 609 C CA . MET A 1 83 ? 33.732 8.756 -23.562 1.00 81.31 83 MET A CA 1
ATOM 610 C C . 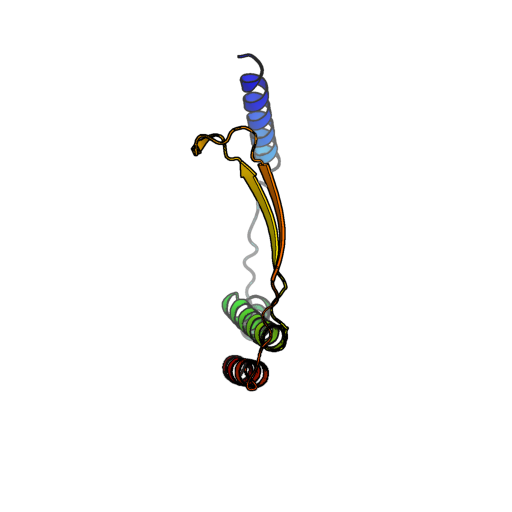MET A 1 83 ? 34.906 7.779 -23.387 1.00 81.31 83 MET A C 1
ATOM 612 O O . MET A 1 83 ? 35.740 7.986 -22.510 1.00 81.31 83 MET A O 1
ATOM 616 N N . THR A 1 84 ? 34.993 6.731 -24.211 1.00 85.50 84 THR A N 1
ATOM 617 C CA . THR A 1 84 ? 36.038 5.694 -24.151 1.00 85.50 84 THR A CA 1
ATOM 618 C C . THR A 1 84 ? 37.046 5.786 -25.299 1.00 85.50 84 THR A C 1
ATOM 620 O O . THR A 1 84 ? 37.967 4.977 -25.367 1.00 85.50 84 THR A O 1
ATOM 623 N N . GLY A 1 85 ? 36.917 6.789 -26.177 1.00 82.69 85 GLY A N 1
ATOM 624 C CA . GLY A 1 85 ? 37.783 6.967 -27.348 1.00 82.69 85 GLY A CA 1
ATOM 625 C C . GLY A 1 85 ? 37.328 6.196 -28.592 1.00 82.69 85 GLY A C 1
ATOM 626 O O . GLY A 1 85 ? 38.061 6.171 -29.577 1.00 82.69 85 GLY A O 1
ATOM 627 N N . SER A 1 86 ? 36.117 5.631 -28.566 1.00 83.00 86 SER A N 1
ATOM 628 C CA . SER A 1 86 ? 35.483 4.893 -29.666 1.00 83.00 86 SER A CA 1
ATOM 629 C C . SER A 1 86 ? 34.216 5.622 -30.151 1.00 83.00 86 SER A C 1
ATOM 631 O O . SER A 1 86 ? 33.105 5.138 -29.942 1.00 83.00 86 SER A O 1
ATOM 633 N N . PRO A 1 87 ? 34.327 6.813 -30.769 1.00 82.25 87 PRO A N 1
ATOM 634 C CA . PRO A 1 87 ? 33.171 7.643 -31.130 1.00 82.25 87 PRO A CA 1
ATOM 635 C C . PRO A 1 87 ? 32.230 6.995 -32.159 1.00 82.25 87 PRO A C 1
ATOM 637 O O . PRO A 1 87 ? 31.059 7.362 -32.210 1.00 82.25 87 PRO A O 1
ATOM 640 N N . ASP A 1 88 ? 32.722 6.025 -32.934 1.00 87.94 88 ASP A N 1
ATOM 641 C CA . ASP A 1 88 ? 31.935 5.277 -33.923 1.00 87.94 88 ASP A CA 1
ATOM 642 C C . ASP A 1 88 ? 31.144 4.107 -33.305 1.00 87.94 88 ASP A C 1
ATOM 644 O O . ASP A 1 88 ? 30.339 3.467 -33.981 1.00 87.94 88 ASP A O 1
ATOM 648 N N . GLU A 1 89 ? 31.349 3.812 -32.019 1.00 86.00 89 GLU A N 1
ATOM 649 C CA . GLU A 1 89 ? 30.644 2.743 -31.319 1.00 86.00 89 GLU A CA 1
ATOM 650 C C . GLU A 1 89 ? 29.373 3.291 -30.665 1.00 86.00 89 GLU A C 1
ATOM 652 O O . GLU A 1 89 ? 29.408 4.162 -29.794 1.00 86.00 89 GLU A O 1
ATOM 657 N N . THR A 1 90 ? 28.222 2.784 -31.099 1.00 87.88 90 THR A N 1
ATOM 658 C CA . THR A 1 90 ? 26.920 3.060 -30.488 1.00 87.88 90 THR A CA 1
ATOM 659 C C . THR A 1 90 ? 26.156 1.752 -30.372 1.00 87.88 90 THR A C 1
ATOM 661 O O . THR A 1 90 ? 26.043 1.012 -31.349 1.00 87.88 90 THR A O 1
ATOM 664 N N . ALA A 1 91 ? 25.617 1.471 -29.191 1.00 89.44 91 ALA A N 1
ATOM 665 C CA . ALA A 1 91 ? 24.812 0.288 -28.937 1.00 89.44 91 ALA A CA 1
ATOM 666 C C . ALA A 1 91 ? 23.419 0.697 -28.459 1.00 89.44 91 ALA A C 1
ATOM 668 O O . ALA A 1 91 ? 23.270 1.619 -27.664 1.00 89.44 91 ALA A O 1
ATOM 669 N N . LEU A 1 92 ? 22.397 -0.004 -28.944 1.00 93.44 92 LEU A N 1
ATOM 670 C CA . LEU A 1 92 ? 21.031 0.094 -28.446 1.00 93.44 92 LEU A CA 1
ATOM 671 C C . LEU A 1 92 ? 20.620 -1.291 -27.952 1.00 93.44 92 LEU A C 1
ATOM 673 O O . LEU A 1 92 ? 20.641 -2.254 -28.718 1.00 93.44 92 LEU A O 1
ATOM 677 N N . SER A 1 93 ? 20.229 -1.375 -26.689 1.00 93.00 93 SER A N 1
ATOM 678 C CA . SER A 1 93 ? 19.863 -2.616 -26.016 1.00 93.00 93 SER A CA 1
ATOM 679 C C . SER A 1 93 ? 18.427 -2.536 -25.524 1.00 93.00 93 SER A C 1
ATOM 681 O O . SER A 1 93 ? 18.031 -1.546 -24.916 1.00 93.00 93 SER A O 1
ATOM 683 N N . ILE A 1 94 ? 17.654 -3.592 -25.765 1.00 96.12 94 ILE A N 1
ATOM 684 C CA . ILE A 1 94 ? 16.315 -3.774 -25.203 1.00 96.12 94 ILE A CA 1
ATOM 685 C C . ILE A 1 94 ? 16.283 -5.089 -24.425 1.00 96.12 94 ILE A C 1
ATOM 687 O O . ILE A 1 94 ? 16.678 -6.134 -24.942 1.00 96.12 94 ILE A O 1
ATOM 691 N N . GLY A 1 95 ? 15.835 -5.038 -23.175 1.00 95.06 95 GLY A N 1
ATOM 692 C CA . GLY A 1 95 ? 15.811 -6.175 -22.262 1.00 95.06 95 GLY A CA 1
ATOM 693 C C . GLY A 1 95 ? 14.457 -6.325 -21.583 1.00 95.06 95 GLY A C 1
ATOM 694 O O . GLY A 1 95 ? 13.805 -5.341 -21.251 1.00 95.06 95 GLY A O 1
ATOM 695 N N . ILE A 1 96 ? 14.031 -7.568 -21.359 1.00 95.69 96 ILE A N 1
ATOM 696 C CA . ILE A 1 96 ? 12.875 -7.890 -20.517 1.00 95.69 96 ILE A CA 1
ATOM 697 C C . ILE A 1 96 ? 13.374 -8.748 -19.359 1.00 95.69 96 ILE A C 1
ATOM 699 O O . ILE A 1 96 ? 14.037 -9.761 -19.576 1.00 95.69 96 ILE A O 1
ATOM 703 N N . SER A 1 97 ? 13.029 -8.361 -18.135 1.00 93.56 97 SER A N 1
ATOM 704 C CA . SER A 1 97 ? 13.360 -9.097 -16.917 1.00 93.56 97 SER A CA 1
ATOM 705 C C . SER A 1 97 ? 12.086 -9.528 -16.201 1.00 93.56 97 SER A C 1
ATOM 707 O O . SER A 1 97 ? 11.208 -8.710 -15.938 1.00 93.56 97 SER A O 1
ATOM 709 N N . GLN A 1 98 ? 11.978 -10.819 -15.885 1.00 93.38 98 GLN A N 1
ATOM 710 C CA . GLN A 1 98 ? 10.863 -11.391 -15.133 1.00 93.38 98 GLN A CA 1
ATOM 711 C C . GLN A 1 98 ? 11.406 -12.266 -14.007 1.00 93.38 98 GLN A C 1
ATOM 713 O O . GLN A 1 98 ? 12.112 -13.246 -14.246 1.00 93.38 98 GLN A O 1
ATOM 718 N N . GLU A 1 99 ? 11.019 -11.956 -12.770 1.00 89.81 99 GLU A N 1
ATOM 719 C CA . GLU A 1 99 ? 11.310 -12.835 -11.641 1.00 89.81 99 GLU A CA 1
ATOM 720 C C . GLU A 1 99 ? 10.337 -14.024 -11.638 1.00 89.81 99 GLU A C 1
ATOM 722 O O . GLU A 1 99 ? 9.115 -13.852 -11.572 1.00 89.81 99 GLU A O 1
ATOM 727 N N . PHE A 1 100 ? 10.880 -15.244 -11.653 1.00 87.50 100 PHE A N 1
ATOM 728 C CA . PHE A 1 100 ? 10.111 -16.472 -11.461 1.00 87.50 100 PHE A CA 1
ATOM 729 C C . PHE A 1 100 ? 10.200 -16.930 -10.003 1.00 87.50 100 PHE A C 1
ATOM 731 O O . PHE A 1 100 ? 11.253 -17.338 -9.510 1.00 87.50 100 PHE A O 1
ATOM 738 N N . LEU A 1 101 ? 9.070 -16.883 -9.296 1.00 84.88 101 LEU A N 1
ATOM 739 C CA . LEU A 1 101 ? 9.000 -17.305 -7.898 1.00 84.88 101 LEU A CA 1
ATOM 740 C C . LEU A 1 101 ? 9.051 -18.837 -7.784 1.00 84.88 101 LEU A C 1
ATOM 742 O O . LEU A 1 101 ? 8.115 -19.528 -8.179 1.00 84.88 101 LEU A O 1
ATOM 746 N N . THR A 1 102 ? 10.108 -19.368 -7.170 1.00 86.75 102 THR A N 1
ATOM 747 C CA . THR A 1 102 ? 10.277 -20.805 -6.884 1.00 86.75 102 THR A CA 1
ATOM 748 C C . THR A 1 102 ? 9.984 -21.146 -5.414 1.00 86.75 102 THR A C 1
ATOM 750 O O . THR A 1 102 ? 9.760 -20.262 -4.582 1.00 86.75 102 THR A O 1
ATOM 753 N N . GLY A 1 103 ? 9.941 -22.441 -5.070 1.00 85.25 103 GLY A N 1
ATOM 754 C CA . GLY A 1 103 ? 9.933 -22.909 -3.673 1.00 85.25 103 GLY A CA 1
ATOM 755 C C . GLY A 1 103 ? 8.707 -22.503 -2.843 1.00 85.25 103 GLY A C 1
ATOM 756 O O . GLY A 1 103 ? 8.816 -22.297 -1.634 1.00 85.25 103 GLY A O 1
ATOM 757 N N . GLY A 1 104 ? 7.548 -22.318 -3.482 1.00 86.19 104 GLY A N 1
ATOM 758 C CA . GLY A 1 104 ? 6.303 -21.972 -2.789 1.00 86.19 104 GLY A CA 1
ATOM 759 C C . GLY A 1 104 ? 6.288 -20.574 -2.155 1.00 86.19 104 GLY A C 1
ATOM 760 O O . GLY A 1 104 ? 5.418 -20.299 -1.330 1.00 86.19 104 GLY A O 1
ATOM 761 N N . LYS A 1 105 ? 7.206 -19.668 -2.533 1.00 89.19 105 LYS A N 1
ATOM 762 C CA . LYS A 1 105 ? 7.284 -18.287 -2.007 1.00 89.19 105 LYS A CA 1
ATOM 763 C C . LYS A 1 105 ? 5.936 -17.558 -2.034 1.00 89.19 105 LYS A C 1
ATOM 765 O O . LYS A 1 105 ? 5.602 -16.860 -1.084 1.00 89.19 105 LYS A O 1
ATOM 770 N N . ARG A 1 106 ? 5.132 -17.769 -3.080 1.00 88.88 106 ARG A N 1
ATOM 771 C CA . ARG A 1 106 ? 3.785 -17.190 -3.205 1.00 88.88 106 ARG A CA 1
ATOM 772 C C . ARG A 1 106 ? 2.820 -17.681 -2.121 1.00 88.88 106 ARG A C 1
ATOM 774 O O . ARG A 1 106 ? 2.123 -16.875 -1.520 1.00 88.88 106 ARG A O 1
ATOM 781 N N . ALA A 1 107 ? 2.818 -18.981 -1.829 1.00 87.69 107 ALA A N 1
ATOM 782 C CA . ALA A 1 107 ? 1.990 -19.537 -0.759 1.00 87.69 107 ALA A CA 1
ATOM 783 C C . ALA A 1 107 ? 2.403 -18.977 0.612 1.00 87.69 107 ALA A C 1
ATOM 785 O O . ALA A 1 107 ? 1.547 -18.642 1.423 1.00 87.69 107 ALA A O 1
ATOM 786 N N . LYS A 1 108 ? 3.711 -18.788 0.836 1.00 90.88 108 LYS A N 1
ATOM 787 C CA . LYS A 1 108 ? 4.230 -18.167 2.064 1.00 90.88 108 LYS A CA 1
ATOM 788 C C . LYS A 1 108 ? 3.830 -16.694 2.193 1.00 90.88 108 LYS A C 1
ATOM 790 O O . LYS A 1 108 ? 3.417 -16.286 3.269 1.00 90.88 108 LYS A O 1
ATOM 795 N N . ARG A 1 109 ? 3.895 -15.911 1.107 1.00 90.44 109 ARG A N 1
ATOM 796 C CA . ARG A 1 109 ? 3.426 -14.510 1.091 1.00 90.44 109 ARG A CA 1
ATOM 797 C C . ARG 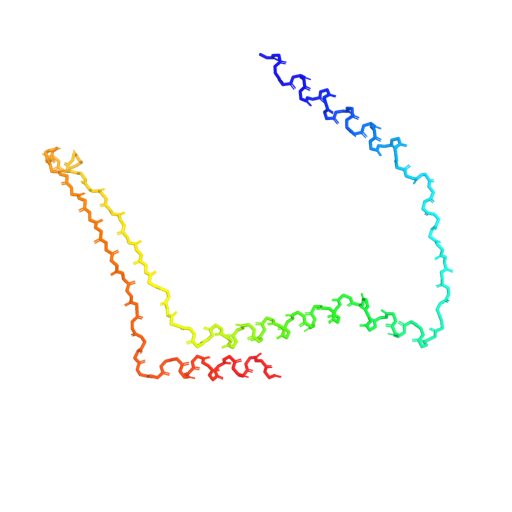A 1 109 ? 1.935 -14.411 1.408 1.00 90.44 109 ARG A C 1
ATOM 799 O O . ARG A 1 109 ? 1.548 -13.581 2.219 1.00 90.44 109 ARG A O 1
ATOM 806 N N . ARG A 1 110 ? 1.122 -15.300 0.828 1.00 90.56 110 ARG A N 1
ATOM 807 C CA . ARG A 1 110 ? -0.309 -15.401 1.140 1.00 90.56 110 ARG A CA 1
ATOM 808 C C . ARG A 1 110 ? -0.545 -15.701 2.622 1.00 90.56 110 ARG A C 1
ATOM 810 O O . ARG A 1 110 ? -1.335 -15.008 3.242 1.00 90.56 110 ARG A O 1
ATOM 817 N N . ALA A 1 111 ? 0.174 -16.670 3.188 1.00 92.06 111 ALA A N 1
ATOM 818 C CA . ALA A 1 111 ? 0.028 -17.033 4.598 1.00 92.06 111 ALA A CA 1
ATOM 819 C C . ALA A 1 111 ? 0.387 -15.882 5.555 1.00 92.06 111 ALA A C 1
ATOM 821 O O . ALA A 1 111 ? -0.260 -15.727 6.583 1.00 92.06 111 ALA A O 1
ATOM 822 N N . VAL A 1 112 ? 1.395 -15.064 5.228 1.00 92.19 112 VAL A N 1
ATOM 823 C CA . VAL A 1 112 ? 1.729 -13.865 6.019 1.00 92.19 112 VAL A CA 1
ATOM 824 C C . VAL A 1 112 ? 0.620 -12.821 5.915 1.00 92.19 112 VAL A C 1
ATOM 826 O O . VAL A 1 112 ? 0.147 -12.346 6.939 1.00 92.19 112 VAL A O 1
ATOM 829 N N . ALA A 1 113 ? 0.141 -12.530 4.705 1.00 90.94 113 ALA A N 1
ATOM 830 C CA . ALA A 1 113 ? -0.945 -11.572 4.512 1.00 90.94 113 ALA A CA 1
ATOM 831 C C . ALA A 1 113 ? -2.260 -12.019 5.189 1.00 90.94 113 ALA A C 1
ATOM 833 O O . ALA A 1 113 ? -3.012 -11.182 5.670 1.00 90.94 113 ALA A O 1
ATOM 834 N N . GLU A 1 114 ? -2.529 -13.330 5.277 1.00 91.56 114 GLU A N 1
ATOM 835 C CA . GLU A 1 114 ? -3.660 -13.881 6.049 1.00 91.56 114 GLU A CA 1
ATOM 836 C C . GLU A 1 114 ? -3.526 -13.611 7.544 1.00 91.56 114 GLU A C 1
ATOM 838 O O . GLU A 1 114 ? -4.525 -13.312 8.185 1.00 91.56 114 GLU A O 1
ATOM 843 N N . ARG A 1 11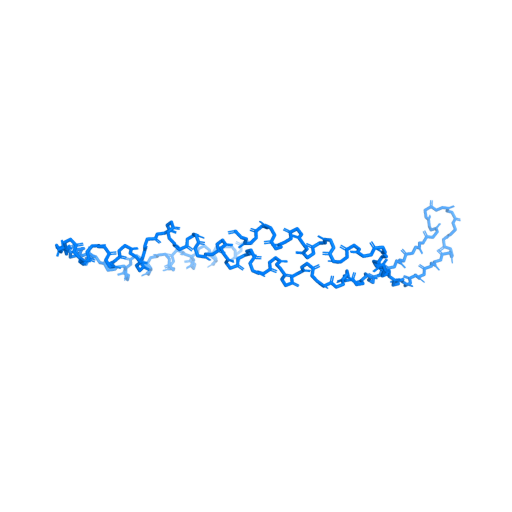5 ? -2.306 -13.652 8.086 1.00 89.94 115 ARG A N 1
ATOM 844 C CA . ARG A 1 115 ? -2.044 -13.314 9.491 1.00 89.94 115 ARG A CA 1
ATOM 845 C C . ARG A 1 115 ? -2.122 -11.819 9.781 1.00 89.94 115 ARG A C 1
ATOM 847 O O . ARG A 1 115 ? -2.405 -11.458 10.910 1.00 89.94 115 ARG A O 1
ATOM 854 N N . GLU A 1 116 ? -1.842 -10.967 8.799 1.00 86.44 116 GLU A N 1
ATOM 855 C CA . GLU A 1 116 ? -1.924 -9.506 8.948 1.00 86.44 116 GLU A CA 1
ATOM 856 C C . GLU A 1 116 ? -3.356 -8.967 8.790 1.00 86.44 116 GLU A C 1
ATOM 858 O O . GLU A 1 116 ? -3.629 -7.835 9.181 1.00 86.44 116 GLU A O 1
ATOM 863 N N . ALA A 1 117 ? -4.260 -9.753 8.196 1.00 84.44 117 ALA A N 1
ATOM 864 C CA . ALA A 1 117 ? -5.657 -9.380 7.974 1.00 84.44 117 ALA A CA 1
ATOM 865 C C . ALA A 1 117 ? -6.636 -9.915 9.039 1.00 84.44 117 ALA A C 1
ATOM 867 O O . ALA A 1 117 ? -7.808 -9.523 9.015 1.00 84.44 117 ALA A O 1
ATOM 868 N N . GLU A 1 118 ? -6.172 -10.814 9.913 1.00 77.25 118 GLU A N 1
ATOM 869 C CA . GLU A 1 118 ? -6.886 -11.341 11.090 1.00 77.25 118 GLU A CA 1
ATOM 870 C C . GLU A 1 118 ? -6.821 -10.350 12.262 1.00 77.25 118 GLU A C 1
ATOM 872 O O . GLU A 1 118 ? -7.901 -10.054 12.826 1.00 77.25 118 GLU A O 1
#

Radius of gyration: 29.92 Å; chains: 1; bounding box: 68×66×58 Å

Foldseek 3Di:
DPPVVVVVVVVVVVVVVCVVPPPPDPPPDPDDDDPVRVVVCCCVDPPVNVVVVVQLVVLVVQLVVLQDFDDKDKDWDWDACPVVVRRVDIDIDIDIDGDDDPDCSSVVSNVVSVVSND

Secondary structure (DSSP, 8-state):
-HHHHHHHHHHHHHHHHHHHTS-S-------PPPHHHHHHHHHHH-HHHHHHHHHHHHHHHHHHHHTSPPPPEEEEEEEEGGGTT-TT-EEEEEEEE-----TTHHHHHHHHHHHHH-

pLDDT: mean 84.42, std 11.57, range [48.81, 96.38]

Sequence (118 aa):
MVRASRFVSGAVHLFLTAVILAPLGASGEVRTLTLPQAVEYALAHNGELKALRNEKDVARAGLERAVLLPNPTLELSADSGVMTGSPDETALSIGISQEFLTGGKRAKRRAVAEREAE